Protein AF-A0A645BT65-F1 (afdb_monomer_lite)

Organism: NCBI:txid1076179

InterPro domains:
  IPR015413 Methionyl/Leucyl tRNA synthetase [PF09334] (2-106)
  IPR023458 Methionine-tRNA ligase, type 1 [PTHR45765] (2-105)
  IPR029038 Methionyl-tRNA synthetase, Zn-domain [SSF57770] (37-71)

Radius of gyration: 19.22 Å; chains: 1; bounding box: 33×34×46 Å

Structure (mmCIF, N/CA/C/O backbone):
data_AF-A0A645BT65-F1
#
_entry.id   AF-A0A645BT65-F1
#
loop_
_atom_site.group_PDB
_atom_site.id
_atom_site.type_symbol
_atom_site.label_atom_id
_atom_site.label_alt_id
_atom_site.label_comp_id
_atom_site.label_asym_id
_atom_site.label_entity_id
_atom_site.label_seq_id
_atom_site.pdbx_PDB_ins_code
_atom_site.Cartn_x
_atom_site.Cartn_y
_atom_site.Cartn_z
_atom_site.occupancy
_atom_site.B_iso_or_equiv
_atom_site.auth_seq_id
_atom_site.auth_comp_id
_atom_site.auth_asym_id
_atom_site.auth_atom_id
_atom_site.pdbx_PDB_model_num
ATOM 1 N N . MET A 1 1 ? -1.382 -9.158 22.724 1.00 87.31 1 MET A N 1
ATOM 2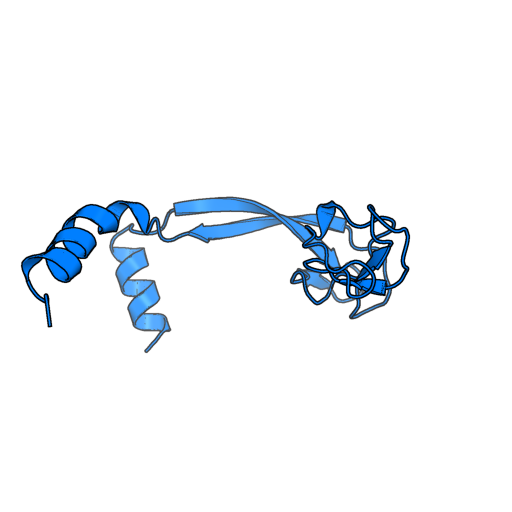 C CA . MET A 1 1 ? -0.439 -9.080 21.580 1.00 87.31 1 MET A CA 1
ATOM 3 C C . MET A 1 1 ? -1.197 -8.627 20.332 1.00 87.31 1 MET A C 1
ATOM 5 O O . MET A 1 1 ? -2.422 -8.596 20.374 1.00 87.31 1 MET A O 1
ATOM 9 N N . ALA A 1 2 ? -0.521 -8.258 19.236 1.00 92.31 2 ALA A N 1
ATOM 10 C CA . ALA A 1 2 ? -1.196 -7.789 18.013 1.00 92.31 2 ALA A CA 1
ATOM 11 C C . ALA A 1 2 ? -2.192 -8.820 17.438 1.00 92.31 2 ALA A C 1
ATOM 13 O O . ALA A 1 2 ? -3.278 -8.454 16.993 1.00 92.31 2 ALA A O 1
ATOM 14 N N . SER A 1 3 ? -1.859 -10.111 17.531 1.00 95.12 3 SER A N 1
ATOM 15 C CA . SER A 1 3 ? -2.729 -11.227 17.141 1.00 95.12 3 SER A CA 1
ATOM 16 C C . SER A 1 3 ? -4.054 -11.254 17.907 1.00 95.12 3 SER A C 1
ATOM 18 O O . SER A 1 3 ? -5.105 -11.467 17.311 1.00 95.12 3 SER A O 1
ATOM 20 N N . ASP A 1 4 ? -4.018 -11.010 19.219 1.00 97.31 4 ASP A N 1
ATOM 21 C CA . ASP A 1 4 ? -5.210 -11.066 20.075 1.00 97.31 4 ASP A CA 1
ATOM 22 C C . ASP A 1 4 ? -6.142 -9.885 19.793 1.00 97.31 4 ASP A C 1
ATOM 24 O O . ASP A 1 4 ? -7.363 -10.037 19.762 1.00 97.31 4 ASP A O 1
ATOM 28 N N . PHE A 1 5 ? -5.558 -8.709 19.545 1.00 96.19 5 PHE A N 1
ATOM 29 C CA . PHE A 1 5 ? -6.297 -7.513 19.155 1.00 96.19 5 PHE A CA 1
ATOM 30 C C . PHE A 1 5 ? -7.016 -7.721 17.819 1.00 96.19 5 PHE A C 1
ATOM 32 O O . PHE A 1 5 ? -8.225 -7.509 17.735 1.00 96.19 5 PHE A O 1
ATOM 39 N N . PHE A 1 6 ? -6.297 -8.215 16.805 1.00 96.19 6 PHE A N 1
ATOM 40 C CA . PHE A 1 6 ? -6.889 -8.537 15.508 1.00 96.19 6 PHE A CA 1
ATOM 41 C C . PHE A 1 6 ? -8.028 -9.550 15.654 1.00 96.19 6 PHE A C 1
ATOM 43 O O . PHE A 1 6 ? -9.129 -9.315 15.164 1.00 96.19 6 PHE A O 1
ATOM 50 N N . ARG A 1 7 ? -7.798 -10.647 16.385 1.00 96.81 7 ARG A N 1
ATOM 51 C CA . ARG A 1 7 ? -8.812 -11.688 16.586 1.00 96.81 7 ARG A CA 1
ATOM 52 C C . ARG A 1 7 ? -10.055 -11.166 17.302 1.00 96.81 7 ARG A C 1
ATOM 54 O O . ARG A 1 7 ? -11.161 -11.483 16.894 1.00 96.81 7 ARG A O 1
ATOM 61 N N . THR A 1 8 ? -9.883 -10.305 18.302 1.00 97.00 8 THR A N 1
ATOM 62 C CA . THR A 1 8 ? -11.008 -9.676 19.010 1.00 97.00 8 THR A CA 1
ATOM 63 C C . THR A 1 8 ? -11.888 -8.855 18.067 1.00 97.00 8 THR A C 1
ATOM 65 O O . THR A 1 8 ? -13.109 -8.919 18.161 1.00 97.00 8 THR A O 1
ATOM 68 N N . LEU A 1 9 ? -11.287 -8.074 17.166 1.00 95.94 9 LEU A N 1
ATOM 69 C CA . LEU A 1 9 ? -12.031 -7.284 16.179 1.00 95.94 9 LEU A CA 1
ATOM 70 C C . LEU A 1 9 ? -12.685 -8.170 15.112 1.00 95.94 9 LEU A C 1
ATOM 72 O O . LEU A 1 9 ? -13.821 -7.919 14.712 1.00 95.94 9 LEU A O 1
ATOM 76 N N . TYR A 1 10 ? -11.990 -9.227 14.692 1.00 95.94 10 TYR A N 1
ATOM 77 C CA . TYR A 1 10 ? -12.509 -10.206 13.742 1.00 95.94 10 TYR A CA 1
ATOM 78 C C . TYR A 1 10 ? -13.744 -10.930 14.290 1.00 95.94 10 TYR A C 1
ATOM 80 O O . TYR A 1 10 ? -14.783 -10.936 13.636 1.00 95.94 10 TYR A O 1
ATOM 88 N N . ASP A 1 11 ? -13.667 -11.455 15.515 1.00 97.06 11 ASP A N 1
ATOM 89 C CA . ASP A 1 11 ? -14.765 -12.183 16.163 1.00 97.06 11 ASP A CA 1
ATOM 90 C C . ASP A 1 11 ? -15.984 -11.273 16.428 1.00 97.06 11 ASP A C 1
ATOM 92 O O . ASP A 1 11 ? -17.119 -11.746 16.484 1.00 97.06 11 ASP A O 1
ATOM 96 N N . LYS A 1 12 ? -15.766 -9.956 16.550 1.00 96.19 12 LYS A N 1
ATOM 97 C CA . LYS A 1 12 ? -16.823 -8.934 16.651 1.00 96.19 12 LYS A CA 1
ATOM 98 C C . LYS A 1 12 ? -17.415 -8.511 15.300 1.00 96.19 12 LYS A C 1
ATOM 100 O O . LYS A 1 12 ? -18.392 -7.769 15.286 1.00 96.19 12 LYS A O 1
ATOM 105 N N . GLY A 1 13 ? -16.847 -8.959 14.179 1.00 95.50 13 GLY A N 1
ATOM 106 C CA . GLY A 1 13 ? -17.297 -8.577 12.838 1.00 95.50 13 GLY A CA 1
ATOM 107 C C . GLY A 1 13 ? -16.992 -7.121 12.473 1.00 95.50 13 GLY A C 1
ATOM 108 O O . GLY A 1 13 ? -17.700 -6.531 11.661 1.00 95.50 13 GLY A O 1
ATOM 109 N N . GLU A 1 14 ? -15.958 -6.525 13.073 1.00 96.19 14 GLU A N 1
ATOM 110 C CA . GLU A 1 14 ? -15.608 -5.115 12.844 1.00 96.19 14 GLU A CA 1
ATOM 111 C C . GLU A 1 14 ? -14.958 -4.887 11.471 1.00 96.19 14 GLU A C 1
ATOM 113 O O . GLU A 1 14 ? -15.034 -3.792 10.913 1.00 96.19 14 GLU A O 1
ATOM 118 N N . PHE A 1 15 ? -14.323 -5.914 10.900 1.00 97.00 15 PHE A N 1
ATOM 119 C CA . PHE A 1 15 ? -13.637 -5.804 9.616 1.00 97.00 15 PHE A CA 1
ATOM 120 C C . PHE A 1 15 ? -14.576 -5.936 8.415 1.00 97.00 15 PHE A C 1
ATOM 122 O O . PHE A 1 15 ? -15.521 -6.721 8.407 1.00 97.00 15 PHE A O 1
ATOM 129 N N . VAL A 1 16 ? -14.230 -5.226 7.343 1.00 96.62 16 VAL A N 1
ATOM 130 C CA . VAL A 1 16 ? -14.819 -5.378 6.011 1.00 96.62 16 VAL A CA 1
ATOM 131 C C . VAL A 1 16 ? -13.770 -5.968 5.078 1.00 96.62 16 VAL A C 1
ATOM 133 O O . VAL A 1 16 ? -12.691 -5.401 4.917 1.00 96.62 16 VAL A O 1
ATOM 136 N N . GLU A 1 17 ? -14.083 -7.091 4.439 1.00 96.31 17 GLU A N 1
ATOM 137 C CA . GLU A 1 17 ? -13.241 -7.636 3.373 1.00 96.31 17 GLU A CA 1
ATOM 138 C C . GLU A 1 17 ? -13.436 -6.837 2.085 1.00 96.31 17 GLU A C 1
ATOM 140 O O . GLU A 1 17 ? -14.566 -6.627 1.640 1.00 96.31 17 GLU A O 1
ATOM 145 N N . LYS A 1 18 ? -12.333 -6.406 1.470 1.00 96.38 18 LYS A N 1
ATOM 146 C CA . LYS A 1 18 ? -12.349 -5.783 0.144 1.00 96.38 18 LYS A CA 1
ATOM 147 C C . LYS A 1 18 ? -11.313 -6.440 -0.754 1.00 96.38 18 LYS A C 1
ATOM 149 O O . LYS A 1 18 ? -10.210 -6.761 -0.309 1.00 96.38 18 LYS A O 1
ATOM 154 N N . THR A 1 19 ? -11.690 -6.613 -2.014 1.00 96.44 19 THR A N 1
ATOM 155 C CA . THR A 1 19 ? -10.798 -7.065 -3.081 1.00 96.44 19 THR A CA 1
ATOM 156 C C . THR A 1 19 ? -10.300 -5.842 -3.840 1.00 96.44 19 THR A C 1
ATOM 158 O O . THR A 1 19 ? -11.093 -4.965 -4.183 1.00 96.44 19 THR A O 1
ATOM 161 N N . SER A 1 20 ? -8.996 -5.774 -4.077 1.00 94.12 20 SER A N 1
ATOM 162 C CA . SER A 1 20 ? -8.349 -4.714 -4.849 1.00 94.12 20 SER A CA 1
ATOM 163 C C . SER A 1 20 ? -7.247 -5.303 -5.714 1.00 94.12 20 SER A C 1
ATOM 165 O O . SER A 1 20 ? -6.663 -6.326 -5.358 1.00 94.12 20 SER A O 1
ATOM 167 N N . GLU A 1 21 ? -6.906 -4.637 -6.807 1.00 95.00 21 GLU A N 1
ATOM 168 C CA . GLU A 1 21 ? -5.729 -5.001 -7.586 1.00 95.00 21 GLU A CA 1
ATOM 169 C C . GLU A 1 21 ? -4.469 -4.365 -6.991 1.00 95.00 21 GLU A C 1
ATOM 171 O O . GLU A 1 21 ? -4.473 -3.203 -6.584 1.00 95.00 21 GLU A O 1
ATOM 176 N N . GLN A 1 22 ? -3.387 -5.135 -6.934 1.00 94.88 22 GLN A N 1
ATOM 177 C CA . GLN A 1 22 ? -2.060 -4.667 -6.548 1.00 94.88 22 GLN A CA 1
ATOM 178 C C . GLN A 1 22 ? -1.015 -5.236 -7.503 1.00 94.88 22 GLN A C 1
ATOM 180 O O . GLN A 1 22 ? -1.197 -6.312 -8.080 1.00 94.88 22 GLN A O 1
ATOM 185 N N . TYR A 1 23 ? 0.102 -4.527 -7.651 1.00 96.44 23 TYR A N 1
ATOM 186 C CA . TYR A 1 23 ? 1.222 -5.027 -8.434 1.00 96.44 23 TYR A CA 1
ATOM 187 C C . TYR A 1 23 ? 1.837 -6.268 -7.787 1.00 96.44 23 TYR A C 1
ATOM 189 O O . TYR A 1 23 ? 2.079 -6.324 -6.582 1.00 96.44 23 TYR A O 1
ATOM 197 N N . TYR A 1 24 ? 2.129 -7.254 -8.622 1.00 97.50 24 TYR A N 1
ATOM 198 C CA . TYR A 1 24 ? 2.730 -8.521 -8.258 1.00 97.50 24 TYR A CA 1
ATOM 199 C C . TYR A 1 24 ? 3.944 -8.786 -9.141 1.00 97.50 24 TYR A C 1
ATOM 201 O O . TYR A 1 24 ? 3.890 -8.662 -10.366 1.00 97.50 24 TYR A O 1
ATOM 209 N N . ASP A 1 25 ? 5.041 -9.173 -8.506 1.00 97.75 25 ASP A N 1
ATOM 210 C CA . ASP A 1 25 ? 6.263 -9.595 -9.172 1.00 97.75 25 ASP A CA 1
ATOM 211 C C . ASP A 1 25 ? 6.231 -11.109 -9.381 1.00 97.75 25 ASP A C 1
ATOM 213 O O . ASP A 1 25 ? 6.324 -11.886 -8.428 1.00 97.75 25 ASP A O 1
ATOM 217 N N . GLU A 1 26 ? 6.097 -11.539 -10.635 1.00 97.19 26 GLU A N 1
ATOM 218 C CA . GLU A 1 26 ? 6.040 -12.963 -10.978 1.00 97.19 26 GLU A CA 1
ATOM 219 C C . GLU A 1 26 ? 7.384 -13.676 -10.857 1.00 97.19 26 GLU A C 1
ATOM 221 O O . GLU A 1 26 ? 7.397 -14.893 -10.705 1.00 97.19 26 GLU A O 1
ATOM 226 N N . THR A 1 27 ? 8.492 -12.937 -10.862 1.00 97.31 27 THR A N 1
ATOM 227 C CA . THR A 1 27 ? 9.841 -13.486 -10.690 1.00 97.31 27 THR A CA 1
ATOM 228 C C . THR A 1 27 ? 10.175 -13.656 -9.211 1.00 97.31 27 THR A C 1
ATOM 230 O O . THR A 1 27 ? 10.748 -14.666 -8.813 1.00 97.31 27 THR A O 1
ATOM 233 N N . ALA A 1 28 ? 9.815 -12.673 -8.381 1.00 96.44 28 ALA A N 1
ATOM 234 C CA . ALA A 1 28 ? 10.041 -12.712 -6.933 1.00 96.44 28 ALA A CA 1
ATOM 235 C C . ALA A 1 28 ? 8.885 -13.361 -6.147 1.00 96.44 28 ALA A C 1
ATOM 237 O O . ALA A 1 28 ? 8.970 -13.478 -4.924 1.00 96.44 28 ALA A O 1
ATOM 238 N N . HIS A 1 29 ? 7.813 -13.753 -6.841 1.00 96.38 29 HIS A N 1
ATOM 239 C CA . HIS A 1 29 ? 6.605 -14.388 -6.313 1.00 96.38 29 HIS A CA 1
ATOM 240 C C . HIS A 1 29 ? 5.941 -13.644 -5.139 1.00 96.38 29 HIS A C 1
ATOM 242 O O . HIS A 1 29 ? 5.449 -14.271 -4.198 1.00 96.38 29 HIS A O 1
ATOM 248 N N . GLN A 1 30 ? 5.885 -12.310 -5.191 1.00 96.56 30 GLN A N 1
ATOM 249 C CA . GLN A 1 30 ? 5.322 -11.488 -4.111 1.00 96.56 30 GLN A CA 1
ATOM 250 C C . GLN A 1 30 ? 4.579 -10.247 -4.622 1.00 96.56 30 GLN A C 1
ATOM 252 O O . GLN A 1 30 ? 4.886 -9.723 -5.692 1.00 96.56 30 GLN A O 1
ATOM 257 N N . PHE A 1 31 ? 3.622 -9.758 -3.829 1.00 96.94 31 PHE A N 1
ATOM 258 C CA . PHE A 1 31 ? 3.013 -8.442 -4.038 1.00 96.94 31 PHE A CA 1
ATOM 259 C C . PHE A 1 31 ? 4.012 -7.331 -3.705 1.00 96.94 31 PHE A C 1
ATOM 261 O O . PHE A 1 31 ? 4.821 -7.465 -2.784 1.00 96.94 31 PHE A O 1
ATOM 268 N N . LEU A 1 32 ? 3.953 -6.236 -4.455 1.00 95.62 32 LEU A N 1
ATOM 269 C CA . LEU A 1 32 ? 4.850 -5.099 -4.309 1.00 95.62 32 LEU A CA 1
ATOM 270 C C . LEU A 1 32 ? 4.153 -3.975 -3.546 1.00 95.62 32 LEU A C 1
ATOM 272 O O . LEU A 1 32 ? 3.106 -3.489 -3.962 1.00 95.62 32 LEU A O 1
ATOM 276 N N . ALA A 1 33 ? 4.768 -3.539 -2.448 1.00 93.38 33 ALA A N 1
ATOM 277 C CA . ALA A 1 33 ? 4.439 -2.251 -1.847 1.00 93.38 33 ALA A CA 1
ATOM 278 C C . ALA A 1 33 ? 4.926 -1.109 -2.752 1.00 93.38 33 ALA A C 1
ATOM 280 O O . ALA A 1 33 ? 5.905 -1.280 -3.478 1.00 93.38 33 ALA A O 1
ATOM 281 N N . ASP A 1 34 ? 4.311 0.064 -2.634 1.00 91.38 34 ASP A N 1
ATOM 282 C CA . ASP A 1 34 ? 4.548 1.241 -3.484 1.00 91.38 34 ASP A CA 1
ATOM 283 C C . ASP A 1 34 ? 6.038 1.585 -3.645 1.00 91.38 34 ASP A C 1
ATOM 285 O O . ASP A 1 34 ? 6.534 1.760 -4.757 1.00 91.38 34 ASP A O 1
ATOM 289 N N . ARG A 1 35 ? 6.797 1.535 -2.543 1.00 90.25 35 ARG A N 1
ATOM 290 C CA . ARG A 1 35 ? 8.254 1.768 -2.512 1.00 90.25 35 ARG A CA 1
ATOM 291 C C . ARG A 1 35 ? 9.101 0.778 -3.323 1.00 90.25 35 ARG A C 1
ATOM 293 O O . ARG A 1 35 ? 10.271 1.041 -3.578 1.00 90.25 35 ARG A O 1
ATOM 300 N N . TYR A 1 36 ? 8.556 -0.386 -3.673 1.00 94.81 36 TYR A N 1
ATOM 301 C CA . TYR A 1 36 ? 9.223 -1.401 -4.494 1.00 94.81 36 TYR A CA 1
ATOM 302 C C . TYR A 1 36 ? 8.821 -1.333 -5.967 1.00 94.81 36 TYR A C 1
ATOM 304 O O . TYR A 1 36 ? 9.210 -2.204 -6.745 1.00 94.81 36 TYR A O 1
ATOM 312 N N . ILE A 1 37 ? 8.060 -0.316 -6.356 1.00 96.00 37 ILE A N 1
ATOM 313 C CA . ILE A 1 37 ? 7.662 -0.078 -7.734 1.00 96.00 37 ILE A CA 1
ATOM 314 C C . ILE A 1 37 ? 8.405 1.169 -8.188 1.00 96.00 37 ILE A C 1
ATOM 316 O O . ILE A 1 37 ? 8.301 2.226 -7.568 1.00 96.00 37 ILE A O 1
ATOM 320 N N . THR A 1 38 ? 9.190 1.034 -9.250 1.00 96.50 38 THR A N 1
ATOM 321 C CA . THR A 1 38 ? 9.884 2.158 -9.879 1.00 96.50 38 THR A CA 1
ATOM 322 C C . THR A 1 38 ? 9.469 2.290 -11.327 1.00 96.50 38 THR A C 1
ATOM 324 O O . THR A 1 38 ? 9.059 1.322 -11.962 1.00 96.50 38 THR A O 1
ATOM 327 N N . GLY A 1 39 ? 9.559 3.490 -11.874 1.00 96.12 39 GLY A N 1
ATOM 328 C CA . GLY A 1 39 ? 9.194 3.735 -13.258 1.00 96.12 39 GLY A CA 1
ATOM 329 C C . GLY A 1 39 ? 9.604 5.120 -13.708 1.00 96.12 39 GLY A C 1
ATOM 330 O O . GLY A 1 39 ? 10.439 5.786 -13.096 1.00 96.12 39 GLY A O 1
ATOM 331 N N . GLU A 1 40 ? 9.023 5.550 -14.809 1.00 97.00 40 GLU A N 1
ATOM 332 C CA . GLU A 1 40 ? 9.174 6.896 -15.329 1.00 97.00 40 GLU A CA 1
ATOM 333 C C . GLU A 1 40 ? 8.027 7.783 -14.821 1.00 97.00 40 GLU A C 1
ATOM 335 O O . GLU A 1 40 ? 6.858 7.389 -14.816 1.00 97.00 40 GLU A O 1
ATOM 340 N N . CYS A 1 41 ? 8.371 8.990 -14.367 1.00 96.62 41 CYS A N 1
ATOM 341 C CA . CYS A 1 41 ? 7.402 9.956 -13.856 1.00 96.62 41 CYS A CA 1
ATOM 342 C C . CYS A 1 41 ? 6.495 10.475 -14.988 1.00 96.62 41 CYS A C 1
ATOM 344 O O . CYS A 1 41 ? 7.020 11.045 -15.948 1.00 96.62 41 CYS A O 1
ATOM 346 N N . PRO A 1 42 ? 5.157 10.408 -14.856 1.00 95.75 42 PRO A N 1
ATOM 347 C CA . PRO A 1 42 ? 4.232 10.863 -15.898 1.00 95.75 42 PRO A CA 1
ATOM 348 C C . PRO A 1 42 ? 4.213 12.388 -16.090 1.00 95.75 42 PRO A C 1
ATOM 350 O O . PRO A 1 42 ? 3.694 12.873 -17.092 1.00 95.75 42 PRO A O 1
ATOM 353 N N . HIS A 1 43 ? 4.766 13.158 -15.146 1.00 94.62 43 HIS A N 1
ATOM 354 C CA . HIS A 1 43 ? 4.758 14.624 -15.194 1.00 94.62 43 HIS A CA 1
ATOM 355 C C . HIS A 1 43 ? 6.030 15.231 -15.786 1.00 94.62 43 HIS A C 1
ATOM 357 O O . HIS A 1 43 ? 5.959 16.206 -16.529 1.00 94.62 43 HIS A O 1
ATOM 363 N N . CYS A 1 44 ? 7.202 14.704 -15.424 1.00 95.56 44 CYS A N 1
ATOM 364 C CA . CYS A 1 44 ? 8.490 15.270 -15.841 1.00 95.56 44 CYS A CA 1
ATOM 365 C C . CYS A 1 44 ? 9.384 14.287 -16.603 1.00 95.56 44 CYS A C 1
ATOM 367 O O . CYS A 1 44 ? 10.522 14.639 -16.925 1.00 95.56 44 CYS A O 1
ATOM 369 N N . HIS A 1 45 ? 8.892 13.070 -16.867 1.00 95.56 45 HIS A N 1
ATOM 370 C CA . HIS A 1 45 ? 9.595 12.019 -17.606 1.00 95.56 45 HIS A CA 1
ATOM 371 C C . HIS A 1 45 ? 10.964 11.655 -17.015 1.00 95.56 45 HIS A C 1
ATOM 373 O O . HIS A 1 45 ? 11.879 11.216 -17.708 1.00 95.56 45 HIS A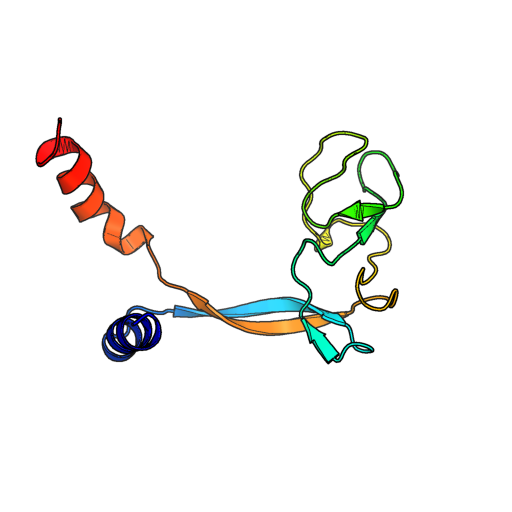 O 1
ATOM 379 N N . SER A 1 46 ? 11.143 11.865 -15.707 1.00 94.69 46 SER A N 1
ATOM 380 C CA . SER A 1 46 ? 12.321 11.367 -15.009 1.00 94.69 46 SER A CA 1
ATOM 381 C C . SER A 1 46 ? 12.234 9.857 -14.867 1.00 94.69 46 SER A C 1
ATOM 383 O O . SER A 1 46 ? 11.258 9.354 -14.306 1.00 94.69 46 SER A O 1
ATOM 385 N N . GLU A 1 47 ? 13.274 9.149 -15.286 1.00 93.88 47 GLU A N 1
ATOM 386 C CA . GLU A 1 47 ? 13.435 7.741 -14.938 1.00 93.88 47 GLU A CA 1
ATOM 387 C C . GLU A 1 47 ? 13.670 7.566 -13.429 1.00 93.88 47 GLU A C 1
ATOM 389 O O . GLU A 1 47 ? 14.216 8.451 -12.765 1.00 93.88 47 GLU A O 1
ATOM 394 N N . GLY A 1 48 ? 13.275 6.410 -12.894 1.00 89.81 48 GLY A N 1
ATOM 395 C CA . GLY A 1 48 ? 13.543 6.024 -11.508 1.00 89.81 48 GLY A CA 1
ATOM 396 C C . GLY A 1 48 ? 12.654 6.706 -10.466 1.00 89.81 48 GLY A C 1
ATOM 397 O O . GLY A 1 48 ? 13.045 6.776 -9.305 1.00 89.81 48 GLY A O 1
ATOM 398 N N . ALA A 1 49 ? 11.480 7.208 -10.854 1.00 93.94 49 ALA A N 1
ATOM 399 C CA . ALA A 1 49 ? 10.471 7.647 -9.895 1.00 93.94 49 ALA A CA 1
ATOM 400 C C . ALA A 1 49 ? 9.941 6.447 -9.097 1.00 93.94 49 ALA A C 1
ATOM 402 O O . ALA A 1 49 ? 9.784 5.359 -9.657 1.00 93.94 49 ALA A O 1
ATOM 403 N N . TYR A 1 50 ? 9.680 6.650 -7.807 1.00 92.38 50 TYR A N 1
ATOM 404 C CA . TYR A 1 50 ? 9.087 5.645 -6.930 1.00 92.38 50 TYR A CA 1
ATOM 405 C C . TYR A 1 50 ? 7.562 5.699 -7.023 1.00 92.38 50 TYR A C 1
ATOM 407 O O . TYR A 1 50 ? 6.994 6.707 -7.446 1.00 92.38 50 TYR A O 1
ATOM 415 N N . GLY A 1 51 ? 6.905 4.602 -6.642 1.00 84.81 51 GLY A N 1
ATOM 416 C CA . GLY A 1 51 ? 5.458 4.443 -6.757 1.00 84.81 51 GLY A CA 1
ATOM 417 C C . GLY A 1 51 ? 4.644 5.582 -6.147 1.00 84.81 51 GLY A C 1
ATOM 418 O O . GLY A 1 51 ? 3.618 5.946 -6.702 1.00 84.81 51 GLY A O 1
ATOM 419 N N . ASP A 1 52 ? 5.110 6.178 -5.056 1.00 91.50 52 ASP A N 1
ATOM 420 C CA . ASP A 1 52 ? 4.421 7.240 -4.322 1.00 91.50 52 ASP A CA 1
ATOM 421 C C . ASP A 1 52 ? 4.995 8.649 -4.557 1.00 91.50 52 ASP A C 1
ATOM 423 O O . ASP A 1 52 ? 4.345 9.648 -4.230 1.00 91.50 52 ASP A O 1
ATOM 427 N N . GLN A 1 53 ? 6.194 8.768 -5.139 1.00 93.38 53 GLN A N 1
ATOM 428 C CA . GLN A 1 53 ? 6.903 10.044 -5.235 1.00 93.38 53 GLN A CA 1
ATOM 429 C C . GLN A 1 53 ? 7.916 10.114 -6.389 1.00 93.38 53 GLN A C 1
ATOM 431 O O . GLN A 1 53 ? 8.710 9.206 -6.641 1.00 93.38 53 GLN A O 1
ATOM 436 N N . CYS A 1 54 ? 7.961 11.275 -7.048 1.00 94.69 54 CYS A N 1
ATOM 437 C CA . CYS A 1 54 ? 9.053 11.655 -7.940 1.00 94.69 54 CYS A CA 1
ATOM 438 C C . CYS A 1 54 ? 10.035 12.613 -7.247 1.00 94.69 54 CYS A C 1
ATOM 440 O O . CYS A 1 54 ? 9.718 13.779 -7.018 1.00 94.69 54 CYS A O 1
ATOM 442 N N . GLU A 1 55 ? 11.272 12.168 -7.029 1.00 93.44 55 GLU A N 1
ATOM 443 C CA . GLU A 1 55 ? 12.345 12.983 -6.430 1.00 93.44 55 GLU A CA 1
ATOM 444 C C . GLU A 1 55 ? 12.801 14.162 -7.308 1.00 93.44 55 GLU A C 1
ATOM 446 O O . GLU A 1 55 ? 13.403 15.115 -6.820 1.00 93.44 55 GLU A O 1
ATOM 451 N N . LYS A 1 56 ? 12.528 14.127 -8.621 1.00 95.06 56 LYS A N 1
ATOM 452 C CA . LYS A 1 56 ? 12.977 15.179 -9.546 1.00 95.06 56 LYS A CA 1
ATOM 453 C C . LYS A 1 56 ? 12.046 16.390 -9.572 1.00 95.06 56 LYS A C 1
ATOM 455 O O . LYS A 1 56 ? 12.529 17.517 -9.638 1.00 95.06 56 LYS A O 1
ATOM 460 N N . CYS A 1 57 ? 10.729 16.173 -9.574 1.00 95.00 57 CYS A N 1
ATOM 461 C CA . CYS A 1 57 ? 9.738 17.256 -9.621 1.00 95.00 57 CYS A CA 1
ATOM 462 C C . CYS A 1 57 ? 8.935 17.424 -8.324 1.00 95.00 57 CYS A C 1
ATOM 464 O O . CYS A 1 57 ? 8.148 18.360 -8.228 1.00 95.00 57 CYS A O 1
ATOM 466 N N . GLY A 1 58 ? 9.129 16.548 -7.333 1.00 92.88 58 GLY A N 1
ATOM 467 C CA . GLY A 1 58 ? 8.468 16.611 -6.027 1.00 92.88 58 GLY A CA 1
ATOM 468 C C . GLY A 1 58 ? 6.994 16.200 -6.037 1.00 92.88 58 GLY A C 1
ATOM 469 O O . GLY A 1 58 ? 6.312 16.361 -5.030 1.00 92.88 58 GLY A O 1
ATOM 470 N N . THR A 1 59 ? 6.480 15.699 -7.161 1.00 93.81 59 THR A N 1
ATOM 471 C CA . THR A 1 59 ? 5.075 15.298 -7.291 1.00 93.81 59 THR A CA 1
ATOM 472 C C . THR A 1 59 ? 4.823 13.966 -6.591 1.00 93.81 59 THR A C 1
ATOM 474 O O . THR A 1 59 ? 5.590 13.018 -6.774 1.00 93.81 59 THR A O 1
ATOM 477 N N . SER A 1 60 ? 3.734 13.900 -5.824 1.00 93.94 60 SER A N 1
ATOM 478 C CA . SER A 1 60 ? 3.181 12.649 -5.300 1.00 93.94 60 SER A CA 1
ATOM 479 C C . SER A 1 60 ? 2.519 11.859 -6.424 1.00 93.94 60 SER A C 1
ATOM 481 O O . SER A 1 60 ? 1.777 12.429 -7.223 1.00 93.94 60 SER A O 1
ATOM 483 N N . LEU A 1 61 ? 2.791 10.563 -6.481 1.00 92.62 61 LEU A N 1
ATOM 484 C CA . LEU A 1 61 ? 2.335 9.654 -7.529 1.00 92.62 61 LEU A CA 1
ATOM 485 C C . LEU A 1 61 ? 1.518 8.512 -6.922 1.00 92.62 61 LEU A C 1
ATOM 487 O O . LEU A 1 61 ? 1.586 8.259 -5.721 1.00 92.62 61 LEU A O 1
ATOM 491 N N . SER A 1 62 ? 0.745 7.819 -7.754 1.00 92.25 62 SER A N 1
ATOM 492 C CA . SER A 1 62 ? 0.332 6.449 -7.470 1.00 92.25 62 SER A CA 1
ATOM 493 C C . SER A 1 62 ? 1.208 5.477 -8.263 1.00 92.25 62 SER A C 1
ATOM 495 O O . SER A 1 62 ? 1.579 5.785 -9.402 1.00 92.25 62 SER A O 1
ATOM 497 N N . PRO A 1 63 ? 1.494 4.262 -7.756 1.00 90.31 63 PRO A N 1
ATOM 498 C CA . PRO A 1 63 ? 2.293 3.301 -8.509 1.00 90.31 63 PRO A CA 1
ATOM 499 C C . PRO A 1 63 ? 1.660 2.917 -9.849 1.00 90.31 63 PRO A C 1
ATOM 501 O O . PRO A 1 63 ? 2.358 2.512 -10.779 1.00 90.31 63 PRO A O 1
ATOM 504 N N . THR A 1 64 ? 0.334 3.033 -9.964 1.00 92.12 64 THR A N 1
ATOM 505 C CA . THR A 1 64 ? -0.410 2.799 -11.209 1.00 92.12 64 THR A CA 1
ATOM 506 C C . THR A 1 64 ? -0.226 3.906 -12.246 1.00 92.12 64 THR A C 1
ATOM 508 O O . THR A 1 64 ? -0.498 3.663 -13.417 1.00 92.12 64 THR A O 1
ATOM 511 N N . ASP A 1 65 ? 0.258 5.083 -11.844 1.00 92.38 65 ASP A N 1
ATOM 512 C CA . ASP A 1 65 ? 0.484 6.230 -12.733 1.00 92.38 65 ASP A CA 1
ATOM 513 C C . ASP A 1 65 ? 1.873 6.200 -13.387 1.00 92.38 65 ASP A C 1
ATOM 515 O O . ASP A 1 65 ? 2.125 6.915 -14.359 1.00 92.38 65 ASP A O 1
ATOM 519 N N . LEU A 1 66 ? 2.794 5.392 -12.851 1.00 94.44 66 LEU A N 1
ATOM 520 C CA . LEU A 1 66 ? 4.151 5.277 -13.371 1.00 94.44 66 LEU A CA 1
ATOM 521 C C . LEU A 1 66 ? 4.153 4.729 -14.799 1.00 94.44 66 LEU A C 1
ATOM 523 O O . LEU A 1 66 ? 3.564 3.691 -15.108 1.00 94.44 66 LEU A O 1
ATOM 527 N N . ILE A 1 67 ? 4.912 5.391 -15.666 1.00 95.88 67 ILE A N 1
ATOM 528 C CA . ILE A 1 67 ? 5.179 4.905 -17.015 1.00 95.88 67 ILE A CA 1
ATOM 529 C C . ILE A 1 67 ? 6.215 3.779 -16.913 1.00 95.88 67 ILE A C 1
ATOM 531 O O . ILE A 1 67 ? 7.225 3.909 -16.224 1.00 95.88 67 ILE A O 1
ATOM 535 N N . ASN A 1 68 ? 5.983 2.667 -17.617 1.00 95.00 68 ASN A N 1
ATOM 536 C CA . ASN A 1 68 ? 6.874 1.498 -17.630 1.00 95.00 68 ASN A CA 1
ATOM 537 C C . ASN A 1 68 ? 7.286 1.020 -16.219 1.00 95.00 68 ASN A C 1
ATOM 539 O O . ASN A 1 68 ? 8.485 0.977 -15.922 1.00 95.00 68 ASN A O 1
ATOM 543 N N . PRO A 1 69 ? 6.321 0.645 -15.357 1.00 96.00 69 PRO A N 1
ATOM 544 C CA . PRO 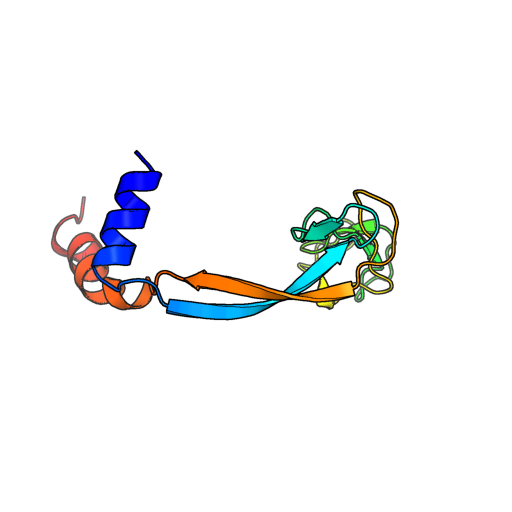A 1 69 ? 6.619 0.223 -13.997 1.00 96.00 69 PRO A CA 1
ATOM 545 C C . PRO A 1 69 ? 7.500 -1.031 -13.999 1.00 96.00 69 PRO A C 1
ATOM 547 O O . PRO A 1 69 ? 7.362 -1.923 -14.844 1.00 96.00 69 PRO A O 1
ATOM 550 N N . LYS A 1 70 ? 8.406 -1.098 -13.029 1.00 96.88 70 LYS A N 1
ATOM 551 C CA . LYS A 1 70 ? 9.362 -2.177 -12.794 1.00 96.88 70 LYS A CA 1
ATOM 552 C C . LYS A 1 70 ? 9.415 -2.492 -11.307 1.00 96.88 70 LYS A C 1
ATOM 554 O O . LYS A 1 70 ? 9.287 -1.613 -10.457 1.00 96.88 70 LYS A O 1
ATOM 559 N N . SER A 1 71 ? 9.646 -3.758 -10.997 1.00 97.00 71 SER A N 1
ATOM 560 C CA . SER A 1 71 ? 9.959 -4.200 -9.647 1.00 97.00 71 SER A CA 1
ATOM 561 C C . SER A 1 71 ? 11.361 -3.735 -9.267 1.00 97.00 71 SER A C 1
ATOM 563 O O . SER A 1 71 ? 12.334 -4.089 -9.929 1.00 97.00 71 SER A O 1
ATOM 565 N N . ALA A 1 72 ? 11.493 -3.003 -8.166 1.00 94.62 72 ALA A N 1
ATOM 566 C CA . ALA A 1 72 ? 12.791 -2.685 -7.575 1.00 94.62 72 ALA A CA 1
ATOM 567 C C . ALA A 1 72 ? 13.482 -3.924 -6.971 1.00 94.62 72 ALA A C 1
ATOM 569 O O . ALA A 1 72 ? 14.669 -3.868 -6.660 1.00 94.62 72 ALA A O 1
ATOM 570 N N . ILE A 1 73 ? 12.747 -5.030 -6.788 1.00 94.50 73 ILE A N 1
ATOM 571 C CA . ILE A 1 73 ? 13.264 -6.279 -6.214 1.00 94.50 73 ILE A CA 1
ATOM 572 C C . ILE A 1 73 ? 13.937 -7.126 -7.296 1.00 94.50 73 ILE A C 1
ATOM 574 O O . ILE A 1 73 ? 15.090 -7.516 -7.139 1.00 94.50 73 ILE A O 1
ATOM 578 N N . SER A 1 74 ? 13.224 -7.423 -8.388 1.00 96.12 74 SER A N 1
ATOM 579 C CA . SER A 1 74 ? 13.718 -8.318 -9.449 1.00 96.12 74 SER A CA 1
ATOM 580 C C . SER A 1 74 ? 14.095 -7.611 -10.752 1.00 96.12 74 SER A C 1
ATOM 582 O O . SER A 1 74 ? 14.687 -8.232 -11.632 1.00 96.12 74 SER A O 1
ATOM 584 N N . GLY A 1 75 ? 13.727 -6.338 -10.923 1.00 94.88 75 GLY A N 1
ATOM 585 C CA . GLY A 1 75 ? 13.842 -5.615 -12.192 1.00 94.88 75 GLY A CA 1
ATOM 586 C C . GLY A 1 75 ? 12.795 -6.008 -13.243 1.00 94.88 75 GLY A C 1
ATOM 587 O O . GLY A 1 75 ? 12.778 -5.421 -14.327 1.00 94.88 75 GLY A O 1
ATOM 588 N N . SER A 1 76 ? 11.927 -6.986 -12.954 1.00 96.12 76 SER A N 1
ATOM 589 C CA . SER A 1 76 ? 10.886 -7.447 -13.875 1.00 96.12 76 SER A CA 1
ATOM 590 C C . SER A 1 76 ? 9.752 -6.426 -14.018 1.00 96.12 76 SER A C 1
ATOM 592 O O . SER A 1 76 ? 9.584 -5.534 -13.183 1.00 96.12 76 SER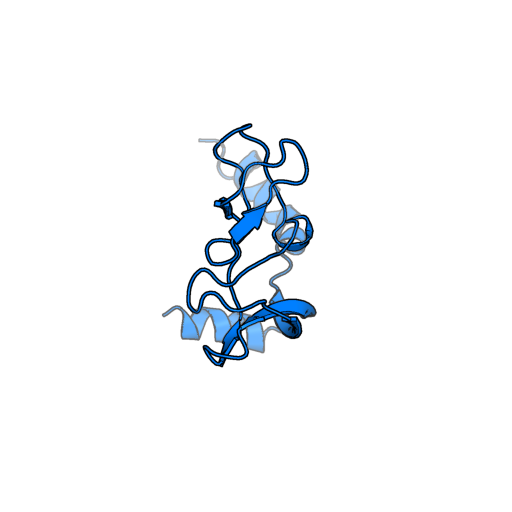 A O 1
ATOM 594 N N . LYS A 1 77 ? 8.956 -6.551 -15.084 1.00 96.69 77 LYS A N 1
ATOM 595 C CA . LYS A 1 77 ? 7.708 -5.795 -15.225 1.00 96.69 77 LYS A CA 1
ATOM 596 C C . LYS A 1 77 ? 6.638 -6.454 -14.338 1.00 96.69 77 LYS A C 1
ATOM 598 O O . LYS A 1 77 ? 6.290 -7.601 -14.619 1.00 96.69 77 LYS A O 1
ATOM 603 N N . PRO A 1 78 ? 6.113 -5.772 -13.305 1.00 96.56 78 PRO A N 1
ATOM 604 C CA . PRO A 1 78 ? 5.074 -6.340 -12.465 1.00 96.56 78 PRO A CA 1
ATOM 605 C C . PRO A 1 78 ? 3.735 -6.386 -13.208 1.00 96.56 78 PRO A C 1
ATOM 607 O O . PRO A 1 78 ? 3.498 -5.638 -14.161 1.00 96.56 78 PRO A O 1
ATOM 610 N N . VAL A 1 79 ? 2.846 -7.259 -12.744 1.00 96.62 79 VAL A N 1
ATOM 611 C CA . VAL A 1 79 ? 1.485 -7.427 -13.271 1.00 96.62 79 VAL A CA 1
ATOM 612 C C . VAL A 1 79 ? 0.465 -7.102 -12.189 1.00 96.62 79 VAL A C 1
ATOM 614 O O . VAL A 1 79 ? 0.741 -7.292 -11.009 1.00 96.62 79 VAL A O 1
ATOM 617 N N . MET A 1 80 ? -0.717 -6.628 -12.570 1.00 96.12 80 MET A N 1
ATOM 618 C CA . MET A 1 80 ? -1.807 -6.435 -11.614 1.00 96.12 80 MET A CA 1
ATOM 619 C C . MET A 1 80 ? -2.419 -7.791 -11.257 1.00 96.12 80 MET A C 1
ATOM 621 O O . MET A 1 80 ? -2.717 -8.595 -12.141 1.00 96.12 80 MET A O 1
ATOM 625 N N . LYS A 1 81 ? -2.569 -8.062 -9.959 1.00 96.81 81 LYS A N 1
ATOM 626 C CA . LYS A 1 81 ? -3.286 -9.230 -9.439 1.00 96.81 81 LYS A CA 1
ATOM 627 C C . LYS A 1 81 ? -4.263 -8.803 -8.359 1.00 96.81 81 LYS A C 1
ATOM 629 O O . LYS A 1 81 ? -3.956 -7.944 -7.533 1.00 96.81 81 LYS A O 1
ATOM 634 N N . GLU A 1 82 ? -5.426 -9.440 -8.350 1.00 97.06 82 GLU A N 1
ATOM 635 C CA . GLU A 1 82 ? -6.396 -9.268 -7.278 1.00 97.06 82 GLU A CA 1
ATOM 636 C C . GLU A 1 82 ? -5.854 -9.834 -5.964 1.00 97.06 82 GLU A C 1
ATOM 638 O O . GLU A 1 82 ? -5.272 -10.920 -5.902 1.00 97.06 82 GLU A O 1
ATOM 643 N N . THR A 1 83 ? -6.082 -9.088 -4.894 1.00 95.88 83 THR A N 1
ATOM 644 C CA . THR A 1 83 ? -5.773 -9.481 -3.527 1.00 95.88 83 THR A CA 1
ATOM 645 C C . THR A 1 83 ? -6.879 -9.007 -2.603 1.00 95.88 83 THR A C 1
ATOM 647 O O . THR A 1 83 ? -7.573 -8.022 -2.872 1.00 95.88 83 THR A O 1
ATOM 650 N N . LYS A 1 84 ? -7.073 -9.739 -1.512 1.00 96.25 84 LYS A N 1
ATOM 651 C CA . LYS A 1 84 ? -8.129 -9.481 -0.543 1.00 96.25 84 LYS A CA 1
ATOM 652 C C . LYS A 1 84 ? -7.513 -9.031 0.772 1.00 96.25 84 LYS A C 1
ATOM 654 O O . LYS A 1 84 ? -6.636 -9.703 1.307 1.00 96.25 84 LYS A O 1
ATOM 659 N N . HIS A 1 85 ? -8.038 -7.941 1.317 1.00 96.19 85 HIS A N 1
ATOM 660 C CA . HIS A 1 85 ? -7.607 -7.389 2.595 1.00 96.19 85 HIS A CA 1
ATOM 661 C C . HIS A 1 85 ? -8.791 -7.133 3.530 1.00 96.19 85 HIS A C 1
ATOM 663 O O . HIS A 1 85 ? -9.908 -6.848 3.087 1.00 96.19 85 HIS A O 1
ATOM 669 N N . TRP A 1 86 ? -8.521 -7.197 4.835 1.00 97.06 86 TRP A N 1
ATOM 670 C CA . TRP A 1 86 ? -9.438 -6.757 5.885 1.00 97.06 86 TRP A CA 1
ATOM 671 C C . TRP A 1 86 ? -9.219 -5.273 6.178 1.00 97.06 86 TRP A C 1
ATOM 673 O O . TRP A 1 86 ? -8.115 -4.856 6.521 1.00 97.06 86 TRP A O 1
ATOM 683 N N . TYR A 1 87 ? -10.283 -4.484 6.073 1.00 96.38 87 TYR A N 1
ATOM 684 C CA . TYR A 1 87 ? -10.299 -3.063 6.400 1.00 96.38 87 TYR A CA 1
ATOM 685 C C . TYR A 1 87 ? -11.063 -2.842 7.699 1.00 96.38 87 TYR A C 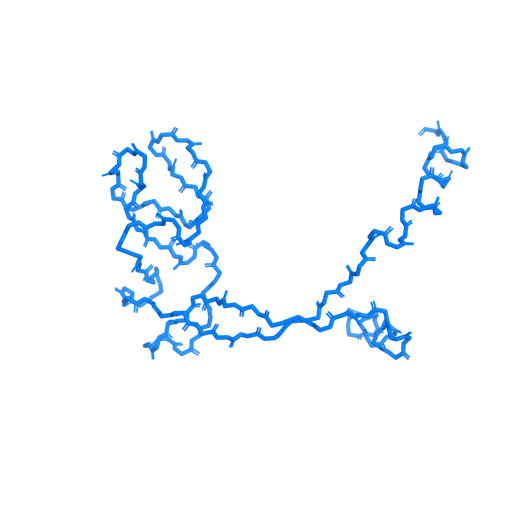1
ATOM 687 O O . TYR A 1 87 ? -12.165 -3.362 7.861 1.00 96.38 87 TYR A O 1
ATOM 695 N N . LEU A 1 88 ? -10.511 -2.033 8.602 1.00 96.12 88 LEU A N 1
ATOM 696 C CA . LEU A 1 88 ? -11.232 -1.531 9.769 1.00 96.12 88 LEU A CA 1
ATOM 697 C C . LEU A 1 88 ? -11.893 -0.190 9.395 1.00 96.12 88 LEU A C 1
ATOM 699 O O . LEU A 1 88 ? -11.165 0.761 9.103 1.00 96.12 88 LEU A O 1
ATOM 703 N N . PRO A 1 89 ? -13.234 -0.087 9.357 1.00 95.38 89 PRO A N 1
ATOM 704 C CA . PRO A 1 89 ? -13.941 1.147 9.023 1.00 95.38 89 PRO A CA 1
ATOM 705 C C . PRO A 1 89 ? -13.875 2.138 10.194 1.00 95.38 89 PRO A C 1
ATOM 707 O O . PRO A 1 89 ? -14.790 2.233 11.013 1.00 95.38 89 PRO A O 1
ATOM 710 N N . LEU A 1 90 ? -12.751 2.855 10.296 1.00 94.50 90 LEU A N 1
ATOM 711 C CA . LEU A 1 90 ? -12.485 3.811 11.377 1.00 94.50 90 LEU A CA 1
ATOM 712 C C . LEU A 1 90 ? -13.495 4.966 11.426 1.00 94.50 90 LEU A C 1
ATOM 714 O O . LEU A 1 90 ? -13.710 5.541 12.490 1.00 94.50 90 LEU A O 1
ATOM 718 N N . ASP A 1 91 ? -14.151 5.268 10.307 1.00 93.94 91 ASP A N 1
ATOM 719 C CA . ASP A 1 91 ? -15.233 6.247 10.201 1.00 93.94 91 ASP A CA 1
ATOM 720 C C . ASP A 1 91 ? -16.388 5.951 11.171 1.00 93.94 91 ASP A C 1
ATOM 722 O O . ASP A 1 91 ? -16.939 6.868 11.779 1.00 93.94 91 ASP A O 1
ATOM 726 N N . LYS A 1 92 ? -16.685 4.671 11.438 1.00 93.75 92 LYS A N 1
ATOM 727 C CA . LYS A 1 92 ? -17.718 4.278 12.413 1.00 93.75 92 LYS A CA 1
ATOM 728 C C . LYS A 1 92 ? -17.403 4.714 13.845 1.00 93.75 92 LYS A C 1
ATOM 730 O O . LYS A 1 92 ? -18.298 4.748 14.689 1.00 93.75 92 LYS A O 1
ATOM 735 N N . HIS A 1 93 ? -16.144 5.026 14.138 1.00 93.62 93 HIS A N 1
ATOM 736 C CA . HIS A 1 93 ? -15.690 5.444 15.460 1.00 93.62 93 HIS A CA 1
ATOM 737 C C . HIS A 1 93 ? -15.615 6.968 15.616 1.00 93.62 93 HIS A C 1
ATOM 739 O O . HIS A 1 93 ? -15.364 7.440 16.724 1.00 93.62 93 HIS A O 1
ATOM 745 N N . GLU A 1 94 ? -15.877 7.744 14.558 1.00 95.75 94 GLU A N 1
ATOM 746 C CA . GLU A 1 94 ? -15.758 9.206 14.590 1.00 95.75 94 GLU A CA 1
ATOM 747 C C . GLU A 1 94 ? -16.593 9.833 15.714 1.00 95.75 94 GLU A C 1
ATOM 749 O O . GLU A 1 94 ? -16.098 10.699 16.429 1.00 95.75 94 GLU A O 1
ATOM 754 N N . GLY A 1 95 ? -17.841 9.390 15.900 1.00 96.56 95 GLY A N 1
ATOM 755 C CA . GLY A 1 95 ? -18.772 10.025 16.838 1.00 96.56 95 GLY A CA 1
ATOM 756 C C . GLY A 1 95 ? -18.250 10.071 18.276 1.00 96.56 95 GLY A C 1
ATOM 757 O O . GLY A 1 95 ? -18.190 11.142 18.881 1.00 96.56 95 GLY A O 1
ATOM 758 N N . TRP A 1 96 ? -17.826 8.924 18.812 1.00 95.19 96 TRP A N 1
ATOM 759 C CA . TRP A 1 96 ? -17.319 8.862 20.184 1.00 95.19 96 TRP A CA 1
ATOM 760 C C . TRP A 1 96 ? -15.909 9.452 20.297 1.00 95.19 96 TRP A C 1
ATOM 762 O O . TRP A 1 96 ? -15.616 10.103 21.295 1.00 95.19 96 TRP A O 1
ATOM 772 N N . LEU A 1 97 ? -15.057 9.288 19.274 1.00 96.44 97 LEU A N 1
ATOM 773 C CA . L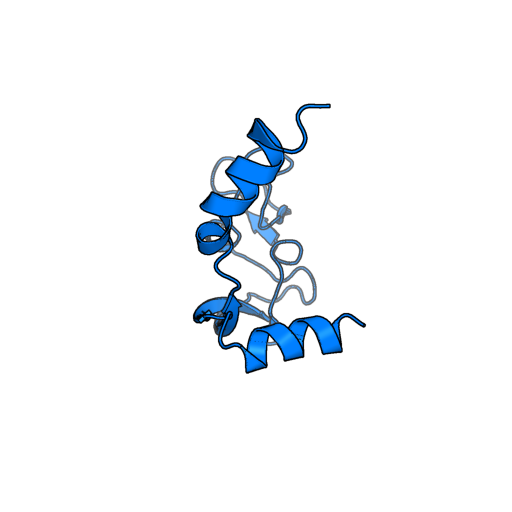EU A 1 97 ? -13.724 9.898 19.248 1.00 96.44 97 LEU A CA 1
ATOM 774 C C . LEU A 1 97 ? -13.822 11.421 19.301 1.00 96.44 97 LEU A C 1
ATOM 776 O O . LEU A 1 97 ? -13.111 12.063 20.067 1.00 96.44 97 LEU A O 1
ATOM 780 N N . ARG A 1 98 ? -14.734 12.006 18.520 1.00 96.06 98 ARG A N 1
ATOM 781 C CA . ARG A 1 98 ? -14.977 13.448 18.499 1.00 96.06 98 ARG A CA 1
ATOM 782 C C . ARG A 1 98 ? -15.398 13.956 19.872 1.00 96.06 98 ARG A C 1
ATOM 784 O O . ARG A 1 98 ? -14.840 14.949 20.317 1.00 96.06 98 ARG A O 1
ATOM 791 N N . GLN A 1 99 ? -16.342 13.288 20.534 1.00 96.12 99 GLN A N 1
ATOM 792 C CA . GLN A 1 99 ? -16.756 13.658 21.889 1.00 96.12 99 GLN A CA 1
ATOM 793 C C . GLN A 1 99 ? -15.589 13.546 22.878 1.00 96.12 99 GLN A C 1
ATOM 795 O O . GLN A 1 99 ? -15.329 14.476 23.636 1.00 96.12 99 GLN A O 1
ATOM 800 N N . TRP A 1 100 ? -14.856 12.436 22.826 1.00 96.12 100 TRP A N 1
ATOM 801 C CA . TRP A 1 100 ? -13.752 12.177 23.740 1.00 96.12 100 TRP A CA 1
ATOM 802 C C . TRP A 1 100 ? -12.648 13.239 23.624 1.00 96.12 100 TRP A C 1
ATOM 804 O O . TRP A 1 100 ? -12.223 13.779 24.642 1.00 96.12 100 TRP A O 1
ATOM 814 N N . ILE A 1 101 ? -12.237 13.575 22.393 1.00 95.38 101 ILE A N 1
ATOM 815 C CA . ILE A 1 101 ? -11.204 14.586 22.110 1.00 95.38 101 ILE A CA 1
ATOM 816 C C . ILE A 1 101 ? -11.717 15.993 22.420 1.00 95.38 101 ILE A C 1
ATOM 818 O O . ILE A 1 101 ? -11.030 16.776 23.068 1.00 95.38 101 ILE A O 1
ATOM 822 N N . LEU A 1 102 ? -12.894 16.346 21.896 1.00 95.50 102 LEU A N 1
ATOM 823 C CA . LEU A 1 102 ? -13.345 17.732 21.903 1.00 95.50 102 LEU A CA 1
ATOM 824 C C . LEU A 1 102 ? -14.049 18.131 23.178 1.00 95.50 102 LEU A C 1
ATOM 826 O O . LEU A 1 102 ? -14.060 19.321 23.415 1.00 95.50 102 LEU A O 1
ATOM 830 N N . GLU A 1 103 ? -14.646 17.225 23.951 1.00 94.38 103 GLU A N 1
ATOM 831 C CA . GLU A 1 103 ? -15.417 17.571 25.153 1.00 94.38 103 GLU A CA 1
ATOM 832 C C . GLU A 1 103 ? -14.806 16.992 26.426 1.00 94.38 103 GLU A C 1
ATOM 834 O O . GLU A 1 103 ? -14.610 17.733 27.389 1.00 94.38 103 GLU A O 1
ATOM 839 N N . ASP A 1 104 ? -14.464 15.702 26.423 1.00 94.50 104 ASP A N 1
ATOM 840 C CA . ASP A 1 104 ? -14.076 14.997 27.649 1.00 94.50 104 ASP A CA 1
ATOM 841 C C . ASP A 1 104 ? -12.588 15.187 28.019 1.00 94.50 104 ASP A C 1
ATOM 843 O O . ASP A 1 104 ? -12.223 14.982 29.175 1.00 94.50 104 ASP A O 1
ATOM 847 N N . HIS A 1 105 ? -11.726 15.559 27.059 1.00 90.81 105 HIS A N 1
ATOM 848 C CA . HIS A 1 105 ? -10.261 15.654 27.224 1.00 90.81 105 HIS A CA 1
ATOM 849 C C . HIS A 1 105 ? -9.682 16.937 26.593 1.00 90.81 105 HIS A C 1
ATOM 851 O O . HIS A 1 105 ? -8.751 16.883 25.794 1.00 90.81 105 HIS A O 1
ATOM 857 N N . LYS A 1 106 ? -10.234 18.104 26.953 1.00 82.31 106 LYS A N 1
ATOM 858 C CA . LYS A 1 106 ? -9.830 19.437 26.442 1.00 82.31 106 LYS A CA 1
ATOM 859 C C . LYS A 1 106 ? -8.462 19.968 26.931 1.00 82.31 106 LYS A C 1
ATOM 861 O O . LYS A 1 106 ? -8.208 21.159 26.754 1.00 82.31 106 LYS A O 1
ATOM 866 N N . GLU A 1 107 ? -7.619 19.159 27.571 1.00 67.94 107 GLU A N 1
ATOM 867 C CA . GLU A 1 107 ? -6.325 19.630 28.114 1.00 67.94 107 GLU A CA 1
ATOM 868 C C . GLU A 1 107 ? -5.237 19.816 27.048 1.00 67.94 107 GLU A C 1
ATOM 870 O O . GLU A 1 107 ? -5.085 18.932 26.174 1.00 67.94 107 GLU A O 1
#

pLDDT: mean 94.67, std 3.57, range [67.94, 97.75]

Foldseek 3Di:
DVVVVVVVCVVVVQWDKDKDKFWADPVVGGTDDQQQKFAAQPPPRDGGATQQADPPPGDGHHSVRGDQIAGNVPRHRTDIDMDMDIDRPCVVVCPVVCCCDPPVPPD

Sequence (107 aa):
MASDFFRTLYDKGEFVEKTSEQYYDETAHQFLADRYITGECPHCHSEGAYGDQCEKCGTSLSPTDLINPKSAISGSKPVMKETKHWYLPLDKHEGWLRQWILEDHKE

Secondary structure (DSSP, 8-state):
-HHHHHHHHHHTT--EEEEEEEEEETTTTEEPPGGGEEEE-TTT--TTEESSB-TTT--B--GGG-EEEEETTT-PPPEEEEEEEEE--GGGGHHHHHHIIIIIT--